Protein 3OON (pdb70)

Nearest PDB structures (foldseek):
  3oon-assembly1_A-2  TM=1.005E+00  e=2.498E-23  Borreliella burgdorferi B31
  6u83-assembly1_A  TM=7.211E-01  e=9.736E-08  Francisella tularensis subsp. tularensis SCHU S4
  5u1h-assembly3_C  TM=7.444E-01  e=3.787E-07  Pseudomonas aeruginosa PAO1
  2hqs-assembly1_H  TM=8.446E-01  e=1.026E-05  Escherichia coli
  5n2c-assembly1_C  TM=8.486E-01  e=2.537E-05  Burkholderia cenocepacia J2315

Radius of gyration: 13.14 Å; Cα contacts (8 Å, |Δi|>4): 227; chains: 1; bounding box: 28×34×29 Å

Structure (mmCIF, N/CA/C/O backbone):
data_3OON
#
_entry.id   3OON
#
_cell.length_a   52.089
_cell.length_b   74.784
_cell.length_c   66.760
_cell.angle_alpha   90.00
_cell.angle_beta   90.00
_cell.angle_gamma   90.00
#
_symmetry.space_group_name_H-M   'C 2 2 21'
#
loop_
_entity.id
_entity.type
_entity.pdbx_description
1 polymer 'Outer membrane protein (Tpn50)'
2 non-polymer 'SULFATE ION'
3 water water
#
loop_
_atom_site.group_PDB
_atom_site.id
_atom_site.type_symbol
_atom_site.label_atom_id
_atom_site.label_alt_id
_atom_site.label_comp_id
_atom_site.label_asym_id
_atom_site.label_entity_id
_atom_site.label_seq_id
_atom_site.pdbx_PDB_ins_code
_atom_site.Cartn_x
_atom_site.Cartn_y
_atom_site.Cartn_z
_atom_site.occupancy
_atom_site.B_iso_or_equiv
_atom_site.auth_seq_id
_atom_site.auth_comp_id
_atom_site.auth_asym_id
_atom_site.auth_atom_id
_atom_site.pdbx_PDB_model_num
ATOM 1 N N . ASN A 1 1 ? 5.856 18.038 12.312 1.00 46.37 266 ASN A N 1
ATOM 2 C CA . ASN A 1 1 ? 7.042 18.448 13.126 1.00 45.25 266 ASN A CA 1
ATOM 3 C C . ASN A 1 1 ? 7.486 19.889 12.855 1.00 43.73 266 ASN A C 1
ATOM 4 O O . ASN A 1 1 ? 8.203 20.498 13.661 1.00 43.14 266 ASN A O 1
ATOM 9 N N . ALA A 1 2 ? 7.071 20.428 11.711 1.00 42.17 267 ALA A N 1
ATOM 10 C CA . ALA A 1 2 ? 7.361 21.817 11.393 1.00 40.14 267 ALA A CA 1
ATOM 11 C C . ALA A 1 2 ? 6.409 22.753 12.147 1.00 37.97 267 ALA A C 1
ATOM 12 O O . ALA A 1 2 ? 6.695 23.942 12.294 1.00 38.07 267 ALA A O 1
ATOM 14 N N . ALA A 1 3 ? 5.289 22.217 12.634 1.00 36.07 268 ALA A N 1
ATOM 15 C CA . ALA A 1 3 ? 4.267 23.062 13.271 1.00 33.51 268 ALA A CA 1
ATOM 16 C C . ALA A 1 3 ? 4.522 23.441 14.731 1.00 32.07 268 ALA A C 1
ATOM 17 O O . ALA A 1 3 ? 5.107 22.671 15.509 1.00 32.27 268 ALA A O 1
ATOM 19 N N A ILE A 1 4 ? 4.095 24.647 15.085 0.50 30.90 269 ILE A N 1
ATOM 20 N N B ILE A 1 4 ? 4.054 24.636 15.090 0.50 30.80 269 ILE A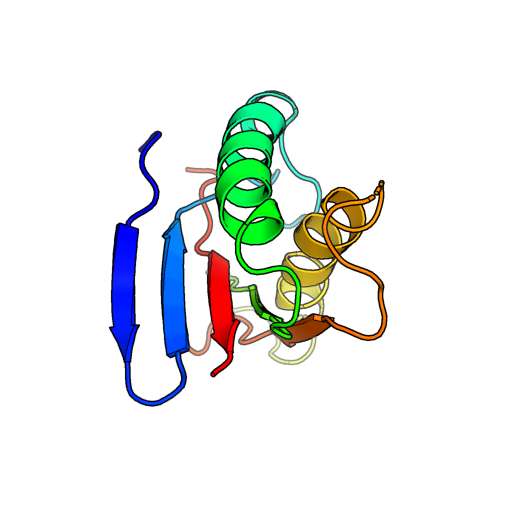 N 1
ATOM 21 C CA A ILE A 1 4 ? 4.007 25.061 16.472 0.50 29.90 269 ILE A CA 1
ATOM 22 C CA B ILE A 1 4 ? 4.004 25.105 16.470 0.50 29.70 269 ILE A CA 1
ATOM 23 C C A ILE A 1 4 ? 2.600 24.688 16.908 0.50 29.65 269 ILE A C 1
ATOM 24 C C B ILE A 1 4 ? 2.589 24.853 16.984 0.50 29.54 269 ILE A C 1
ATOM 25 O O A ILE A 1 4 ? 1.651 24.831 16.132 0.50 29.55 269 ILE A O 1
ATOM 26 O O B ILE A 1 4 ? 1.615 25.265 16.341 0.50 29.49 269 ILE A O 1
ATOM 35 N N . GLU A 1 5 ? 2.470 24.184 18.131 1.00 28.97 270 GLU A N 1
ATOM 36 C CA . GLU A 1 5 ? 1.160 23.915 18.726 1.00 28.50 270 GLU A CA 1
ATOM 37 C C . GLU A 1 5 ? 0.822 25.048 19.667 1.00 26.85 270 GLU A C 1
ATOM 38 O O . GLU A 1 5 ? 1.583 25.335 20.586 1.00 25.48 270 GLU A O 1
ATOM 44 N N . VAL A 1 6 ? -0.323 25.684 19.430 1.00 26.49 271 VAL A N 1
ATOM 45 C CA . VAL A 1 6 ? -0.737 26.861 20.186 1.00 25.41 271 VAL A CA 1
ATOM 46 C C . VAL A 1 6 ? -1.978 26.556 21.012 1.00 26.34 271 VAL A C 1
ATOM 47 O O . VAL A 1 6 ? -2.998 26.080 20.487 1.00 25.73 271 VAL A O 1
ATOM 51 N N . GLU A 1 7 ? -1.878 26.834 22.309 1.00 26.90 272 GLU A N 1
ATOM 52 C CA . GLU A 1 7 ? -2.982 26.579 23.229 1.00 29.21 272 GLU A CA 1
ATOM 53 C C . GLU A 1 7 ? -2.955 27.615 24.343 1.00 30.93 272 GLU A C 1
ATOM 54 O O . GLU A 1 7 ? -1.884 28.025 24.798 1.00 30.17 272 GLU A O 1
ATOM 60 N N . LYS A 1 8 ? -4.133 28.059 24.757 1.00 33.34 273 LYS A N 1
ATOM 61 C CA . LYS A 1 8 ? -4.227 29.040 25.828 1.00 36.11 273 LYS A CA 1
ATOM 62 C C . LYS A 1 8 ? -4.204 28.338 27.181 1.00 37.69 273 LYS A C 1
ATOM 63 O O . LYS A 1 8 ? -4.703 27.210 27.329 1.00 38.25 273 LYS A O 1
ATOM 69 N N 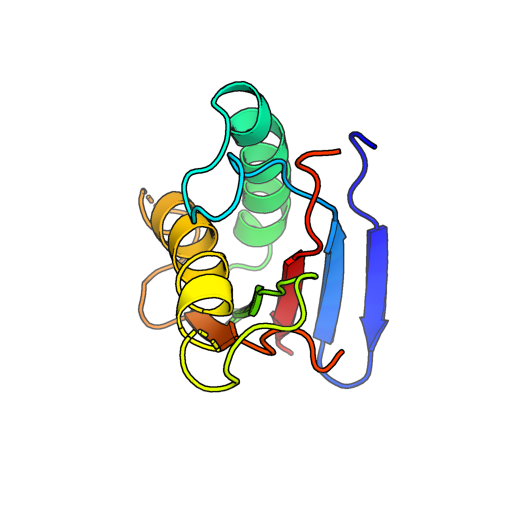. ASN A 1 9 ? -3.581 28.987 28.155 1.00 38.87 274 ASN A N 1
ATOM 70 C CA . ASN A 1 9 ? -3.719 28.577 29.547 1.00 40.82 274 ASN A CA 1
ATOM 71 C C . ASN A 1 9 ? -3.905 29.786 30.456 1.00 41.96 274 ASN A C 1
ATOM 72 O O . ASN A 1 9 ? -4.068 30.918 29.976 1.00 42.00 274 ASN A O 1
ATOM 77 N N . ASN A 1 10 ? -3.922 29.548 31.760 1.00 43.49 275 ASN A N 1
ATOM 78 C CA . ASN A 1 10 ? -4.070 30.617 32.742 1.00 44.71 275 ASN A CA 1
ATOM 79 C C . ASN A 1 10 ? -2.903 31.615 32.739 1.00 43.94 275 ASN A C 1
ATOM 80 O O . ASN A 1 10 ? -3.060 32.753 33.197 1.00 44.52 275 ASN A O 1
ATOM 85 N N . LYS A 1 11 ? -1.749 31.186 32.214 1.00 42.37 276 LYS A N 1
ATOM 86 C CA . LYS A 1 11 ? -0.529 32.014 32.161 1.00 41.07 276 LYS A CA 1
ATOM 87 C C . LYS A 1 11 ? -0.448 32.913 30.924 1.00 39.62 276 LYS A C 1
ATOM 88 O O . LYS A 1 11 ? 0.231 33.945 30.935 1.00 39.21 276 LYS A O 1
ATOM 94 N N . GLY A 1 12 ? -1.131 32.504 29.858 1.00 37.85 277 GLY A N 1
ATOM 95 C CA . GLY A 1 12 ? -1.086 33.209 28.581 1.00 35.70 277 GLY A CA 1
ATOM 96 C C . GLY A 1 12 ? -1.287 32.259 27.414 1.00 33.85 277 GLY A C 1
ATOM 97 O O . GLY A 1 12 ? -2.035 31.280 27.509 1.00 34.25 277 GLY A O 1
ATOM 98 N N . ILE A 1 13 ? -0.620 32.555 26.307 1.00 31.71 278 ILE A N 1
ATOM 99 C CA . ILE A 1 13 ? -0.722 31.727 25.117 1.00 29.69 278 ILE A CA 1
ATOM 100 C C . ILE A 1 13 ? 0.531 30.859 25.045 1.00 28.08 278 ILE A C 1
ATOM 101 O O . ILE A 1 13 ? 1.635 31.370 24.863 1.00 26.86 278 ILE A O 1
ATOM 106 N N . ASN A 1 14 ? 0.350 29.545 25.184 1.00 26.74 279 ASN A N 1
ATOM 107 C CA . ASN A 1 14 ? 1.454 28.584 25.147 1.00 26.08 279 ASN A CA 1
ATOM 108 C C . ASN A 1 14 ? 1.800 28.160 23.712 1.00 24.97 279 ASN A C 1
ATOM 109 O O . ASN A 1 14 ? 0.919 27.755 22.943 1.00 24.94 279 ASN A O 1
ATOM 114 N N . LEU A 1 15 ? 3.082 28.259 23.373 1.00 23.59 280 LEU A N 1
ATOM 115 C CA . LEU A 1 15 ? 3.614 27.785 22.103 1.00 23.65 280 LEU A CA 1
ATOM 116 C C . LEU A 1 15 ? 4.479 26.572 22.404 1.00 23.96 280 LEU A C 1
ATOM 117 O O . LEU A 1 15 ? 5.537 26.690 23.029 1.00 23.91 280 LEU A O 1
ATOM 122 N N . SER A 1 16 ? 4.024 25.396 21.999 1.00 24.46 281 SER A N 1
ATOM 123 C CA . SER A 1 16 ? 4.828 24.202 22.238 1.00 26.12 281 SER A CA 1
ATOM 124 C C . SER A 1 16 ? 5.323 23.636 20.915 1.00 25.86 281 SER A C 1
ATOM 125 O O . SER A 1 16 ? 4.587 23.573 19.925 1.00 26.29 281 SER A O 1
ATOM 128 N N . PHE A 1 17 ? 6.593 23.268 20.885 1.00 26.42 282 PHE A N 1
ATOM 129 C CA . PHE A 1 17 ? 7.224 22.831 19.658 1.00 27.42 282 PHE A CA 1
ATOM 130 C C . PHE A 1 17 ? 8.448 22.006 20.012 1.00 28.64 282 PHE A C 1
ATOM 131 O O . PHE A 1 17 ? 8.786 21.857 21.187 1.00 29.34 282 PHE A O 1
ATOM 139 N N A ASP A 1 18 ? 9.121 21.456 19.013 0.50 29.71 283 ASP A N 1
ATOM 140 N N B ASP A 1 18 ? 9.080 21.465 18.981 0.50 29.80 283 ASP A N 1
ATOM 141 C CA A ASP A 1 18 ? 10.348 20.719 19.295 0.50 30.56 283 ASP A CA 1
ATOM 142 C CA B ASP A 1 18 ? 10.300 20.701 19.126 0.50 30.73 283 ASP A CA 1
ATOM 143 C C A ASP A 1 18 ? 11.482 21.147 18.376 0.50 31.09 283 ASP A C 1
ATOM 144 C C B ASP A 1 18 ? 11.413 21.530 18.501 0.50 30.70 283 ASP A C 1
ATOM 145 O O A ASP A 1 18 ? 11.314 21.280 17.158 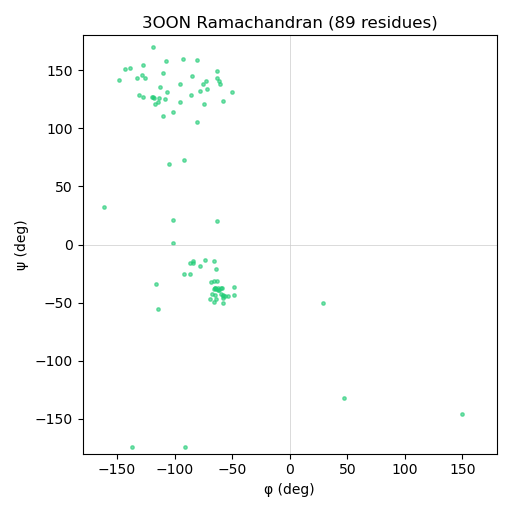0.50 31.85 283 ASP A O 1
ATOM 146 O O B ASP A 1 18 ? 11.155 22.347 17.615 0.50 30.20 283 ASP A O 1
ATOM 155 N N . ILE A 1 19 ? 12.635 21.359 18.996 1.00 31.15 284 ILE A N 1
ATOM 156 C CA . ILE A 1 19 ? 13.811 21.922 18.344 1.00 32.04 284 ILE A CA 1
ATOM 157 C C . ILE A 1 19 ? 14.877 20.865 18.430 1.00 33.09 284 ILE A C 1
ATOM 158 O O . ILE A 1 19 ? 15.136 20.333 19.515 1.00 33.07 284 ILE A O 1
ATOM 163 N N . GLU A 1 20 ? 15.493 20.555 17.293 1.00 34.21 285 GLU A N 1
ATOM 164 C CA . GLU A 1 20 ? 16.616 19.638 17.272 1.00 35.58 285 GLU A CA 1
ATOM 165 C C . GLU A 1 20 ? 17.843 20.335 17.828 1.00 35.36 285 GLU A C 1
ATOM 166 O O . GLU A 1 20 ? 18.254 21.385 17.319 1.00 35.50 285 GLU A O 1
ATOM 172 N N . PHE A 1 21 ? 18.386 19.766 18.901 1.00 35.01 286 PHE A N 1
ATOM 173 C CA . PHE A 1 21 ? 19.674 20.162 19.450 1.00 35.12 286 PHE A CA 1
ATOM 174 C C . PHE A 1 21 ? 20.656 19.037 19.179 1.00 36.90 286 PHE A C 1
ATOM 175 O O . PHE A 1 21 ? 20.274 17.868 19.149 1.00 37.07 286 PHE A O 1
ATOM 183 N N . TYR A 1 22 ? 21.919 19.378 18.978 1.00 38.61 287 TYR A N 1
ATOM 184 C CA . TYR A 1 22 ? 22.939 18.343 18.880 1.00 40.42 287 TYR A CA 1
ATOM 185 C C . TYR A 1 22 ? 23.017 17.589 20.208 1.00 41.03 287 TYR A C 1
ATOM 186 O O . TYR A 1 22 ? 22.748 18.176 21.258 1.00 40.42 287 TYR A O 1
ATOM 195 N N . PRO A 1 23 ? 23.370 16.285 20.167 1.00 42.26 288 PRO A N 1
ATOM 196 C CA . PRO A 1 23 ? 23.284 15.433 21.359 1.00 42.41 288 PRO A CA 1
ATOM 197 C C . PRO A 1 23 ? 23.966 16.063 22.567 1.00 41.77 288 PRO A C 1
ATOM 198 O O . PRO A 1 23 ? 25.095 16.549 22.447 1.00 42.42 288 PRO A O 1
ATOM 202 N N . ASN A 1 24 ? 23.263 16.077 23.701 1.00 40.56 289 ASN A N 1
ATOM 203 C CA . ASN A 1 24 ? 23.773 16.597 24.985 1.00 39.57 289 ASN A CA 1
ATOM 204 C C . ASN A 1 24 ? 24.305 18.031 24.952 1.00 38.29 289 ASN A C 1
ATOM 205 O O . ASN A 1 24 ? 25.158 18.395 25.763 1.00 38.51 289 ASN A O 1
ATOM 210 N N A SER A 1 25 ? 23.793 18.838 24.028 0.50 37.47 290 SER A N 1
ATOM 211 N N B SER A 1 25 ? 23.800 18.834 24.015 0.50 37.10 290 SER A N 1
ATOM 212 C CA A SER A 1 25 ? 24.272 20.202 23.842 0.50 36.90 290 SER A CA 1
ATOM 213 C CA B SER A 1 25 ? 24.269 20.205 23.822 0.50 36.13 290 SER A CA 1
ATOM 214 C C A SER A 1 25 ? 23.114 21.193 23.824 0.50 35.75 290 SER A C 1
ATOM 215 C C B SER A 1 25 ? 23.109 21.192 23.876 0.50 35.30 290 SER A C 1
ATOM 216 O O A SER A 1 25 ? 21.956 20.797 23.734 0.50 35.15 290 SER A O 1
ATOM 217 O O B SER A 1 25 ? 21.949 20.792 23.880 0.50 34.70 290 SER A O 1
ATOM 222 N N . PHE A 1 26 ? 23.436 22.480 23.919 1.00 35.26 291 PHE A N 1
ATOM 223 C CA . PHE A 1 26 ? 22.431 23.533 23.810 1.00 34.90 291 PHE A CA 1
ATOM 224 C C . PHE A 1 26 ? 22.615 24.271 22.482 1.00 35.63 291 PHE A C 1
ATOM 225 O O . PHE A 1 26 ? 22.223 25.431 22.341 1.00 35.38 291 PHE A O 1
ATOM 233 N N . GLN A 1 27 ? 23.225 23.593 21.510 1.00 36.55 292 GLN A N 1
ATOM 234 C CA . GLN A 1 27 ? 23.408 24.180 20.190 1.00 38.03 292 GLN A CA 1
ATOM 235 C C . GLN A 1 27 ? 22.288 23.743 19.243 1.00 37.57 292 GLN A C 1
ATOM 236 O O . GLN A 1 27 ? 22.047 22.552 19.050 1.00 37.62 292 GLN A O 1
ATOM 242 N N . ILE A 1 28 ? 21.589 24.729 18.695 1.00 37.70 293 ILE A N 1
ATOM 243 C CA . ILE A 1 28 ? 20.463 24.521 17.782 1.00 37.66 293 ILE A CA 1
ATOM 244 C C . ILE A 1 28 ? 20.992 24.160 16.397 1.00 39.17 293 ILE A C 1
ATOM 245 O O . ILE A 1 28 ? 21.900 24.821 15.892 1.00 39.71 293 ILE A O 1
ATOM 250 N N . LEU A 1 29 ? 20.443 23.103 15.791 1.00 39.84 294 LEU A N 1
ATOM 251 C CA . LEU A 1 29 ? 20.777 22.762 14.401 1.00 41.11 294 LEU A CA 1
ATOM 252 C C . LEU A 1 29 ? 20.377 23.887 13.457 1.00 41.47 294 LEU A C 1
ATOM 253 O O . LEU A 1 29 ? 19.324 24.508 13.622 1.00 40.29 294 LEU A O 1
ATOM 258 N N . GLN A 1 30 ? 21.233 24.136 12.466 1.00 42.68 295 GLN A N 1
ATOM 259 C CA . GLN A 1 30 ? 21.060 25.231 11.510 1.00 43.72 295 GLN A CA 1
ATOM 260 C C . GLN A 1 30 ? 19.656 25.296 10.899 1.00 42.97 295 GLN A C 1
ATOM 261 O O . GLN A 1 30 ? 19.065 26.372 10.779 1.00 42.64 295 GLN A O 1
ATOM 267 N N . LYS A 1 31 ? 19.133 24.136 10.522 1.00 42.91 296 LYS A N 1
ATOM 268 C CA . LYS A 1 31 ? 17.853 24.044 9.833 1.00 43.02 296 LYS A CA 1
ATOM 269 C C . LYS A 1 31 ? 16.665 24.480 10.695 1.00 41.59 296 LYS A C 1
ATOM 270 O O . LYS A 1 31 ? 15.575 24.706 10.165 1.00 41.41 296 LYS A O 1
ATOM 276 N N . GLU A 1 32 ? 16.875 24.595 12.008 1.00 40.26 297 GLU A N 1
ATOM 277 C CA . GLU A 1 32 ? 15.787 24.909 12.935 1.00 38.95 297 GLU A CA 1
ATOM 278 C C . GLU A 1 32 ? 15.499 26.406 13.040 1.00 38.52 297 GLU A C 1
ATOM 279 O O . GLU A 1 32 ? 14.459 26.804 13.565 1.00 37.84 297 GLU A O 1
ATOM 285 N N . TYR A 1 33 ? 16.412 27.241 12.550 1.00 38.67 298 TYR A N 1
ATOM 286 C CA . TYR A 1 33 ? 16.244 28.685 12.705 1.00 38.83 298 TYR A CA 1
ATOM 287 C C . TYR A 1 33 ? 15.012 29.233 11.983 1.00 38.04 298 TYR A C 1
ATOM 288 O O . TYR A 1 33 ? 14.398 30.189 12.447 1.00 37.34 298 TYR A O 1
ATOM 297 N N . LYS A 1 34 ? 14.645 28.601 10.868 1.00 37.91 299 LYS A N 1
ATOM 298 C CA . LYS A 1 34 ? 13.448 28.971 10.121 1.00 37.67 299 LYS A CA 1
ATOM 299 C C . LYS A 1 34 ? 12.178 28.761 10.972 1.00 35.82 299 LYS A C 1
ATOM 300 O O . LYS A 1 34 ? 11.239 29.559 10.916 1.00 35.09 299 LYS A O 1
ATOM 306 N N . LYS A 1 35 ? 12.162 27.693 11.764 1.00 34.20 300 LYS A N 1
ATOM 307 C CA . LYS A 1 35 ? 11.066 27.456 12.712 1.00 32.78 300 LYS A CA 1
ATOM 308 C C . LYS A 1 35 ? 11.005 28.537 13.798 1.00 31.61 300 LYS A C 1
ATOM 309 O O . LYS A 1 35 ? 9.920 29.035 14.145 1.00 30.87 300 LYS A O 1
ATOM 315 N N . ILE A 1 36 ? 12.164 28.902 14.338 1.00 30.75 301 ILE A N 1
ATOM 316 C CA . ILE A 1 36 ? 12.205 29.980 15.325 1.00 30.10 301 ILE A CA 1
ATOM 317 C C . ILE A 1 36 ? 11.798 31.315 14.679 1.00 30.17 301 ILE A C 1
ATOM 318 O O . ILE A 1 36 ? 11.206 32.165 15.336 1.00 29.55 301 ILE A O 1
ATOM 323 N N . ASP A 1 37 ? 12.091 31.477 13.391 1.00 30.93 302 ASP A N 1
ATOM 324 C CA . ASP A 1 37 ? 11.670 32.678 12.643 1.00 31.55 302 ASP A CA 1
ATOM 325 C C . ASP A 1 37 ? 10.148 32.814 12.602 1.00 30.83 302 ASP A C 1
ATOM 326 O O . ASP A 1 37 ? 9.605 33.916 12.711 1.00 30.17 302 ASP A O 1
ATOM 331 N N . LEU A 1 38 ? 9.470 31.683 12.451 1.00 30.41 303 LEU A N 1
ATOM 332 C CA . LEU A 1 38 ? 8.013 31.645 12.519 1.00 30.41 303 LEU A CA 1
ATOM 333 C C . LEU A 1 38 ? 7.523 32.031 13.914 1.00 29.88 303 LEU A C 1
ATOM 334 O O . LEU A 1 38 ? 6.598 32.842 14.056 1.00 29.67 303 LEU A O 1
ATOM 339 N N . ILE A 1 39 ? 8.142 31.454 14.945 1.00 29.48 304 ILE A N 1
ATOM 340 C CA . ILE A 1 39 ? 7.851 31.873 16.319 1.00 29.49 304 ILE A CA 1
ATOM 341 C C . ILE A 1 39 ? 8.035 33.396 16.455 1.00 29.92 304 ILE A C 1
ATOM 342 O O . ILE A 1 39 ? 7.193 34.082 17.043 1.00 30.11 304 ILE A O 1
ATOM 347 N N . ALA A 1 40 ? 9.126 33.910 15.890 1.00 30.64 305 ALA A N 1
ATOM 348 C CA . ALA A 1 40 ? 9.439 35.344 15.936 1.00 32.05 305 ALA A CA 1
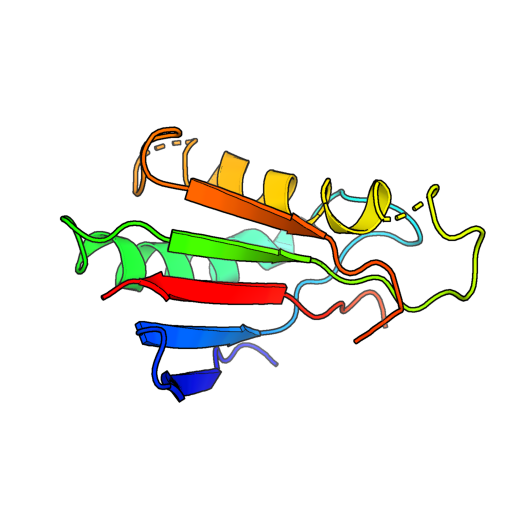ATOM 349 C C . ALA A 1 40 ? 8.347 36.194 15.278 1.00 33.18 305 ALA A C 1
ATOM 350 O O . ALA A 1 40 ? 8.022 37.284 15.763 1.00 33.64 305 ALA A O 1
ATOM 352 N N . LYS A 1 41 ? 7.774 35.683 14.191 1.00 33.98 306 LYS A N 1
ATOM 353 C CA . LYS A 1 41 ? 6.678 36.357 13.494 1.00 35.18 306 LYS A CA 1
ATOM 354 C C . LYS A 1 41 ? 5.447 36.502 14.392 1.00 34.64 306 LYS A C 1
ATOM 355 O O . LYS A 1 41 ? 4.784 37.533 14.372 1.00 35.54 306 LYS A O 1
ATOM 361 N N . LEU A 1 42 ? 5.149 35.475 15.185 1.00 33.27 307 LEU A N 1
ATOM 362 C CA . LEU A 1 42 ? 4.056 35.558 16.140 1.00 32.73 307 LEU A CA 1
ATOM 363 C C . LEU A 1 42 ? 4.374 36.515 17.280 1.00 33.27 307 LEU A C 1
ATOM 364 O O . LEU A 1 42 ? 3.540 37.343 17.630 1.00 33.60 307 LEU A O 1
ATOM 369 N N . LEU A 1 43 ? 5.575 36.392 17.850 1.00 33.54 308 LEU A N 1
ATOM 370 C CA . LEU A 1 43 ? 5.964 37.189 19.023 1.00 34.49 308 LEU A CA 1
ATOM 371 C C . LEU A 1 43 ? 6.035 38.676 18.716 1.00 35.96 308 LEU A C 1
ATOM 372 O O . LEU A 1 43 ? 5.668 39.498 19.559 1.00 36.86 308 LEU A O 1
ATOM 377 N N . GL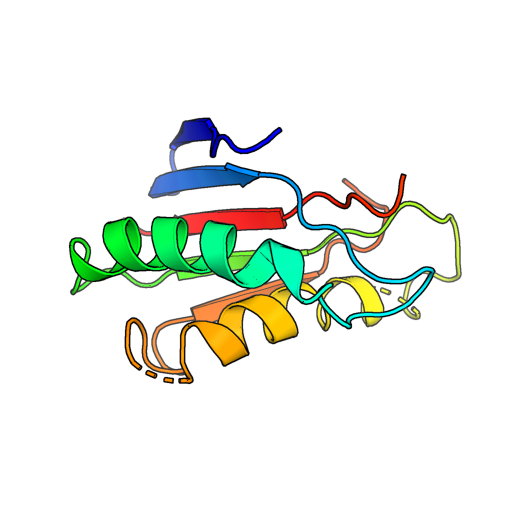U A 1 44 ? 6.512 38.999 17.513 1.00 36.94 309 GLU A N 1
ATOM 378 C CA . GLU A 1 44 ? 6.543 40.361 16.965 1.00 38.67 309 GLU A CA 1
ATOM 379 C C . GLU A 1 44 ? 5.213 41.084 17.110 1.00 38.36 309 GLU A C 1
ATOM 380 O O . GLU A 1 44 ? 5.185 42.296 17.332 1.00 39.21 309 GLU A O 1
ATOM 386 N N . LYS A 1 45 ? 4.121 40.338 16.955 1.00 36.94 310 LYS A N 1
ATOM 387 C CA . LYS A 1 45 ? 2.780 40.910 16.997 1.00 36.63 310 LYS 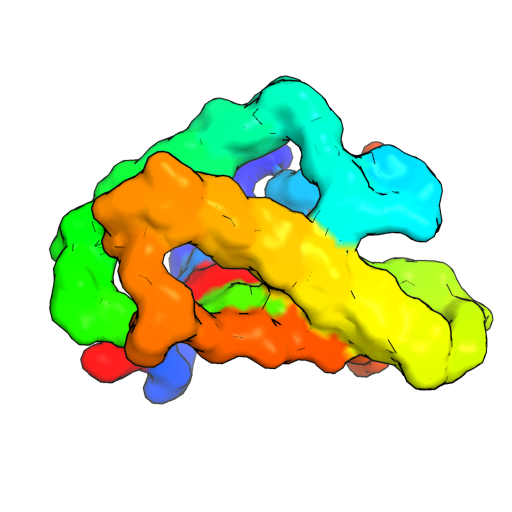A CA 1
ATOM 388 C C . LYS A 1 45 ? 2.224 41.068 18.410 1.00 36.82 310 LYS A C 1
ATOM 389 O O . LYS A 1 45 ? 1.242 41.780 18.617 1.00 36.32 310 LYS A O 1
ATOM 395 N N . PHE A 1 46 ? 2.853 40.391 19.373 1.00 37.01 311 PHE A N 1
ATOM 396 C CA . PHE A 1 46 ? 2.512 40.541 20.778 1.00 37.85 311 PHE A CA 1
ATOM 397 C C . PHE A 1 46 ? 3.633 41.373 21.379 1.00 39.05 311 PHE A C 1
ATOM 398 O O . PHE A 1 46 ? 4.454 40.897 22.170 1.00 38.40 311 PHE A O 1
ATOM 406 N N . LYS A 1 47 ? 3.642 42.640 20.974 1.00 40.50 312 LYS A N 1
ATOM 407 C CA A LYS A 1 47 ? 4.749 43.554 21.240 0.50 41.50 312 LYS A CA 1
ATOM 408 C CA B LYS A 1 47 ? 4.768 43.528 21.241 0.50 41.47 312 LYS A CA 1
ATOM 409 C C . LYS A 1 47 ? 4.978 43.862 22.722 1.00 41.61 312 LYS A C 1
ATOM 410 O O . LYS A 1 47 ? 6.120 43.917 23.180 1.00 42.00 312 LYS A O 1
ATOM 421 N N . LYS A 1 48 ? 3.889 44.059 23.464 1.00 41.47 313 LYS A N 1
ATOM 422 C CA A LYS A 1 48 ? 3.961 44.496 24.863 0.50 41.59 313 LYS A CA 1
ATOM 423 C CA B LYS A 1 48 ? 3.988 44.500 24.854 0.50 41.53 313 LYS A CA 1
ATOM 424 C C . LYS A 1 48 ? 4.184 43.346 25.841 1.00 40.32 313 LYS A C 1
ATOM 425 O O . LYS A 1 48 ? 4.605 43.559 26.978 1.00 40.72 313 LYS A O 1
ATOM 436 N N . ASN A 1 49 ? 3.909 42.125 25.394 1.00 37.76 314 ASN A N 1
ATOM 437 C CA . ASN A 1 49 ? 3.988 40.955 26.273 1.00 35.15 314 ASN A CA 1
ATOM 438 C C . ASN A 1 49 ? 5.396 40.510 26.646 1.00 33.40 314 ASN A C 1
ATOM 439 O O . ASN A 1 49 ? 6.309 40.522 25.818 1.00 32.38 314 ASN A O 1
ATOM 444 N N . ASN A 1 50 ? 5.548 40.100 27.905 1.00 31.47 315 ASN A N 1
ATOM 445 C CA . ASN A 1 50 ? 6.729 39.381 28.343 1.00 29.72 315 ASN A CA 1
ATOM 446 C C . ASN A 1 50 ? 6.561 37.931 27.938 1.00 27.97 315 ASN A C 1
ATOM 447 O O . ASN A 1 50 ? 5.437 37.487 27.696 1.00 28.21 315 ASN A O 1
ATOM 452 N N . ILE A 1 51 ? 7.666 37.201 27.841 1.00 26.49 316 ILE A N 1
ATOM 453 C CA . ILE A 1 51 ? 7.588 35.775 27.501 1.00 25.00 316 ILE A CA 1
ATOM 454 C C . ILE A 1 51 ? 8.340 34.896 28.496 1.00 24.30 316 ILE A C 1
ATOM 455 O O . ILE A 1 51 ? 9.274 35.341 29.155 1.00 25.49 316 ILE A O 1
ATOM 460 N N . LEU A 1 52 ? 7.919 33.645 28.591 1.00 23.20 317 LEU A N 1
ATOM 461 C CA . LEU A 1 52 ? 8.608 32.651 29.408 1.00 23.10 317 LEU A CA 1
ATOM 462 C C . LEU A 1 52 ? 9.063 31.535 28.486 1.00 23.21 317 LEU A C 1
ATOM 463 O O . LEU A 1 52 ? 8.242 30.989 27.732 1.00 23.87 317 LEU A O 1
ATOM 468 N N . ILE A 1 53 ? 10.356 31.207 28.530 1.00 22.49 318 ILE A N 1
ATOM 469 C CA . ILE A 1 53 ? 10.909 30.154 27.689 1.00 22.08 318 ILE A CA 1
ATOM 470 C C . ILE A 1 53 ? 11.371 29.028 28.593 1.00 22.30 318 ILE A C 1
ATOM 471 O O . ILE A 1 53 ? 12.200 29.249 29.492 1.00 23.02 318 ILE A O 1
ATOM 476 N N . GLU A 1 54 ? 10.839 27.831 28.357 1.00 22.33 319 GLU A N 1
ATOM 477 C CA . GLU A 1 54 ? 11.089 26.678 29.224 1.00 23.38 319 GLU A CA 1
ATOM 478 C C . GLU A 1 54 ? 11.793 25.567 28.461 1.00 23.27 319 GLU A C 1
ATOM 479 O O . GLU A 1 54 ? 11.324 25.146 27.388 1.00 24.16 319 GLU A O 1
ATOM 485 N N . GLY A 1 55 ? 12.926 25.125 29.000 1.00 23.81 320 GLY A N 1
ATOM 486 C CA . GLY A 1 55 ? 13.773 24.118 28.363 1.00 24.39 320 GLY A CA 1
ATOM 487 C C . GLY A 1 55 ? 13.689 22.786 29.082 1.00 25.57 320 GLY A C 1
ATOM 488 O O . GLY A 1 55 ? 13.330 22.724 30.272 1.00 25.24 320 GLY A O 1
ATOM 489 N N . HIS A 1 56 ? 14.028 21.721 28.357 1.00 26.64 321 HIS A N 1
ATOM 490 C CA . HIS A 1 56 ? 13.929 20.368 28.867 1.00 27.80 321 HIS A CA 1
ATOM 491 C C . HIS A 1 56 ? 15.075 19.493 28.381 1.00 28.84 321 HIS A C 1
ATOM 492 O O . HIS A 1 56 ? 15.643 19.697 27.293 1.00 29.19 321 HIS A O 1
ATOM 499 N N . THR A 1 57 ? 15.410 18.518 29.215 1.00 29.93 322 THR A N 1
ATOM 500 C CA . THR A 1 57 ? 16.312 17.449 28.840 1.00 30.77 322 THR A CA 1
ATOM 501 C C . THR A 1 57 ? 15.543 16.143 28.955 1.00 32.06 322 THR A C 1
ATOM 502 O O . THR A 1 57 ? 14.440 16.112 29.502 1.00 31.17 322 THR A O 1
ATOM 506 N N . GLU A 1 58 ? 16.140 15.069 28.449 1.00 33.51 323 GLU A N 1
ATOM 507 C CA . GLU A 1 58 ? 15.521 13.748 28.515 1.00 36.08 323 GLU A CA 1
ATOM 508 C C . GLU A 1 58 ? 16.326 12.764 29.359 1.00 36.94 323 GLU A C 1
ATOM 509 O O . GLU A 1 58 ? 15.749 11.903 30.026 1.00 37.50 323 GLU A O 1
ATOM 515 N N . GLN A 1 59 ? 17.650 12.905 29.322 1.00 37.86 324 GLN A N 1
ATOM 516 C CA . GLN A 1 59 ? 18.581 11.996 30.010 1.00 39.49 324 GLN A CA 1
ATOM 517 C C . GLN A 1 59 ? 18.381 12.061 31.518 1.00 39.13 324 GLN A C 1
ATOM 518 O O . GLN A 1 59 ? 18.093 13.121 32.070 1.00 38.08 324 GLN A O 1
ATOM 524 N N . PHE A 1 60 ? 18.520 10.929 32.198 1.00 39.94 325 PHE A N 1
ATOM 525 C CA . PHE A 1 60 ? 18.504 11.002 33.646 1.00 39.87 325 PHE A CA 1
ATOM 526 C C . PHE A 1 60 ? 19.906 11.171 34.217 1.00 39.55 325 PHE A C 1
ATOM 527 O O . PHE A 1 60 ? 20.508 10.257 34.783 1.00 40.55 325 PHE A O 1
ATOM 535 N N . GLY A 1 61 ? 20.417 12.381 34.031 1.00 38.05 326 GLY A N 1
ATOM 536 C CA . GLY A 1 61 ? 21.720 12.756 34.541 1.00 37.38 326 GLY A CA 1
ATOM 537 C C . GLY A 1 61 ? 21.556 13.349 35.923 1.00 36.47 326 GLY A C 1
ATOM 538 O O . GLY A 1 61 ? 20.454 13.352 36.486 1.00 36.10 326 GLY A O 1
ATOM 539 N N . LEU A 1 62 ? 22.659 13.844 36.467 1.00 35.91 327 LEU A N 1
ATOM 540 C CA . LEU A 1 62 ? 22.635 14.556 37.739 1.00 35.34 327 LEU A CA 1
ATOM 541 C C . LEU A 1 62 ? 21.736 15.782 37.603 1.00 34.77 327 LEU A C 1
ATOM 542 O O . LEU A 1 62 ? 21.769 16.480 36.580 1.00 33.02 327 LEU A O 1
ATOM 547 N N . GLU A 1 63 ? 20.929 16.036 38.631 1.00 34.99 328 GLU A N 1
ATOM 548 C CA . GLU A 1 63 ? 19.878 17.048 38.520 1.00 35.48 328 GLU A CA 1
ATOM 549 C C . GLU A 1 63 ? 20.399 18.453 38.212 1.00 34.74 328 GLU A C 1
ATOM 550 O O . GLU A 1 63 ? 19.832 19.129 37.360 1.00 33.63 328 GLU A O 1
ATOM 556 N N . GLU A 1 64 ? 21.489 18.882 38.852 1.00 35.27 329 GLU A N 1
ATOM 557 C CA . GLU A 1 64 ? 22.028 20.226 38.561 1.00 36.07 329 GLU A CA 1
ATOM 558 C C . GLU A 1 64 ? 22.561 20.321 37.131 1.00 35.46 329 GLU A C 1
ATOM 559 O O . GLU A 1 64 ? 22.382 21.341 36.460 1.00 35.15 329 GLU A O 1
ATOM 565 N N . GLU A 1 65 ? 23.199 19.255 36.662 1.00 34.86 330 GLU A N 1
ATOM 566 C CA . GLU A 1 65 ? 23.698 19.214 35.292 1.00 34.62 330 GLU A CA 1
ATOM 567 C C . GLU A 1 65 ? 22.551 19.292 34.280 1.00 33.34 330 GLU A C 1
ATOM 568 O O . GLU A 1 65 ? 22.634 20.036 33.288 1.00 32.17 330 GLU A O 1
ATOM 582 N N . HIS A 1 67 ? 19.528 20.443 34.884 1.00 31.27 332 HIS A N 1
ATOM 583 C CA . HIS A 1 67 ? 18.929 21.756 35.014 1.00 31.06 332 HIS A CA 1
ATOM 584 C C . HIS A 1 67 ? 19.680 22.803 34.181 1.00 30.64 332 HIS A C 1
ATOM 585 O O . HIS A 1 67 ? 19.066 23.560 33.421 1.00 30.33 332 HIS A O 1
ATOM 592 N N . GLU A 1 68 ? 21.000 22.846 34.339 1.00 30.67 333 GLU A N 1
ATOM 593 C CA . GLU A 1 68 ? 21.829 23.784 33.597 1.00 30.92 333 GLU A CA 1
ATOM 594 C C . GLU A 1 68 ? 21.668 23.619 32.087 1.00 29.98 333 GLU A C 1
ATOM 595 O O . GLU A 1 68 ? 21.426 24.596 31.380 1.00 29.48 333 GLU A O 1
ATOM 601 N N . LEU A 1 69 ? 21.780 22.386 31.598 1.00 28.94 334 LEU A N 1
ATOM 602 C CA . LEU A 1 69 ? 21.622 22.135 30.173 1.00 28.02 334 LEU A CA 1
ATOM 603 C C . LEU A 1 69 ? 20.254 22.611 29.658 1.00 27.02 334 LEU A C 1
ATOM 604 O O . LEU A 1 69 ? 20.173 23.285 28.629 1.00 26.63 334 LEU A O 1
ATOM 609 N N . SER A 1 70 ? 19.192 22.276 30.391 1.00 25.77 335 SER A N 1
ATOM 610 C CA . SER A 1 70 ? 17.848 22.624 29.978 1.00 24.95 335 SER A CA 1
ATOM 611 C C . SER A 1 70 ? 17.663 24.145 29.955 1.00 24.66 335 SER A C 1
ATOM 612 O O . SER A 1 70 ? 17.013 24.667 29.048 1.00 24.04 335 SER A O 1
ATOM 615 N N . GLU A 1 71 ? 18.249 24.842 30.930 1.00 24.84 336 GLU A N 1
ATOM 616 C CA . GLU A 1 71 ? 18.168 26.302 30.964 1.00 26.20 336 GLU A CA 1
ATOM 617 C C . GLU A 1 71 ? 18.962 26.938 29.819 1.00 26.25 336 GLU A C 1
ATOM 618 O O . GLU A 1 71 ? 18.505 27.917 29.227 1.00 26.64 336 GLU A O 1
ATOM 624 N N A LYS A 1 72 ? 20.128 26.376 29.502 0.50 26.45 337 LYS A N 1
ATOM 625 N N B LYS A 1 72 ? 20.136 26.388 29.515 0.50 26.25 337 LYS A N 1
ATOM 626 C CA A LYS A 1 72 ? 20.945 26.886 28.390 0.50 26.90 337 LYS A CA 1
ATOM 627 C CA B LYS A 1 72 ? 20.941 26.894 28.395 0.50 26.54 337 LYS A CA 1
ATOM 628 C C A LYS A 1 72 ? 20.270 26.693 27.029 0.50 26.55 337 LYS A C 1
ATOM 629 C C B LYS A 1 72 ? 20.210 26.738 27.059 0.50 26.30 337 LYS A C 1
ATOM 630 O O A LYS A 1 72 ? 20.513 27.462 26.093 0.50 27.12 337 LYS A O 1
ATOM 631 O O B LYS A 1 72 ? 20.352 27.583 26.170 0.50 26.86 337 LYS A O 1
ATOM 642 N N . ARG A 1 73 ? 19.428 25.664 26.928 1.00 26.20 338 ARG A N 1
ATOM 643 C CA . ARG A 1 73 ? 18.601 25.443 25.736 1.00 25.22 338 ARG A CA 1
ATOM 644 C C . ARG A 1 73 ? 17.545 26.542 25.585 1.00 24.88 338 ARG A C 1
ATOM 645 O O . ARG A 1 73 ? 17.395 27.096 24.499 1.00 24.46 338 ARG A O 1
ATOM 653 N N . ALA A 1 74 ? 16.840 26.859 26.671 1.00 24.08 339 ALA A N 1
ATOM 654 C CA . ALA A 1 74 ? 15.915 27.999 26.683 1.00 24.42 339 ALA A CA 1
ATOM 655 C C . ALA A 1 74 ? 16.637 29.298 26.304 1.00 25.21 339 ALA A C 1
ATOM 656 O O . ALA A 1 74 ? 16.128 30.113 25.521 1.00 24.71 339 ALA A O 1
ATOM 658 N N . ARG A 1 75 ? 17.822 29.487 26.869 1.00 26.36 340 ARG A N 1
ATOM 659 C CA . ARG A 1 75 ? 18.628 30.679 26.582 1.00 27.63 340 ARG A CA 1
ATOM 660 C C . ARG A 1 75 ? 19.106 30.772 25.131 1.00 27.99 340 ARG A C 1
ATOM 661 O O . ARG A 1 75 ? 19.132 31.867 24.562 1.00 28.23 340 ARG A O 1
ATOM 669 N N . ALA A 1 76 ? 19.466 29.639 24.530 1.00 27.97 341 ALA A N 1
ATOM 670 C CA . ALA A 1 76 ? 19.844 29.607 23.112 1.00 28.63 341 ALA A CA 1
ATOM 671 C C . ALA A 1 76 ? 18.700 30.133 22.225 1.00 28.61 341 ALA A C 1
ATOM 672 O O . ALA A 1 76 ? 18.936 30.916 21.298 1.00 29.06 341 ALA A O 1
ATOM 674 N N . ILE A 1 77 ? 17.469 29.710 22.526 1.00 28.22 342 ILE A N 1
ATOM 675 C CA . ILE A 1 77 ? 16.274 30.167 21.804 1.00 28.14 342 ILE A CA 1
ATOM 676 C C . ILE A 1 77 ? 16.038 31.658 22.040 1.00 28.46 342 ILE A C 1
ATOM 677 O O . ILE A 1 77 ? 15.848 32.430 21.084 1.00 28.44 342 ILE A O 1
ATOM 682 N N . GLY A 1 78 ? 16.070 32.054 23.310 1.00 28.45 343 GLY A N 1
ATOM 683 C CA . GLY A 1 78 ? 15.886 33.454 23.703 1.00 29.28 343 GLY A CA 1
ATOM 684 C C . GLY A 1 78 ? 16.911 34.368 23.063 1.00 30.40 343 GLY A C 1
ATOM 685 O O . GLY A 1 78 ? 16.562 35.446 22.558 1.00 30.44 343 GLY A O 1
ATOM 686 N N . ASN A 1 79 ? 18.172 33.935 23.065 1.00 31.21 344 ASN A N 1
ATOM 687 C CA . ASN A 1 79 ? 19.258 34.725 22.481 1.00 32.92 344 ASN A CA 1
ATOM 688 C C . ASN A 1 79 ? 19.036 35.032 21.005 1.00 33.56 344 ASN A C 1
ATOM 689 O O . ASN A 1 79 ? 19.357 36.130 20.542 1.00 34.59 344 ASN A O 1
ATOM 694 N N . TYR A 1 80 ? 18.484 34.066 20.275 1.00 33.35 345 TYR A N 1
ATOM 695 C CA . TYR A 1 80 ? 18.187 34.253 18.863 1.00 34.00 345 TYR A CA 1
ATOM 696 C C . TYR A 1 80 ? 17.068 35.271 18.678 1.00 33.79 345 TYR A C 1
ATOM 697 O O . TYR A 1 80 ? 17.164 36.152 17.818 1.00 33.80 345 TYR A O 1
ATOM 706 N N . LEU A 1 81 ? 16.032 35.165 19.511 1.00 32.76 346 LEU A N 1
ATOM 707 C CA . LEU A 1 81 ? 14.937 36.137 19.522 1.00 32.85 346 LEU A CA 1
ATOM 708 C C . LEU A 1 81 ? 15.402 37.563 19.852 1.00 34.16 346 LEU A C 1
ATOM 709 O O . LEU A 1 81 ? 14.878 38.526 19.289 1.00 34.18 346 LEU A O 1
ATOM 714 N N A ILE A 1 82 ? 16.364 37.677 20.770 0.50 35.03 347 ILE A N 1
ATOM 715 N N B ILE A 1 82 ? 16.379 37.698 20.747 0.50 34.77 347 ILE A N 1
ATOM 716 C CA A ILE A 1 82 ? 17.017 38.953 21.077 0.50 36.73 347 ILE A CA 1
ATOM 717 C CA B ILE A 1 82 ? 16.955 39.014 21.050 0.50 36.21 347 ILE A CA 1
ATOM 718 C C A ILE A 1 8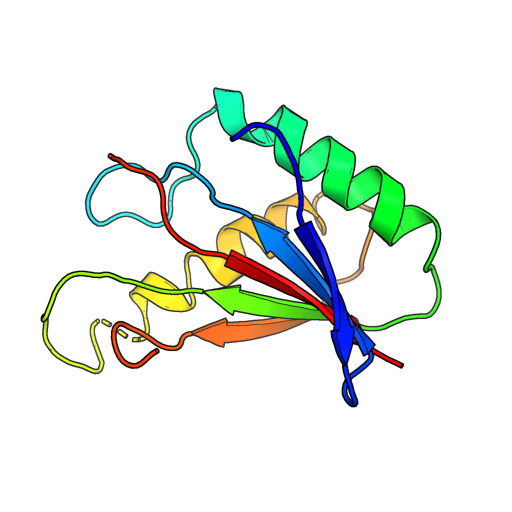2 ? 17.699 39.480 19.824 0.50 38.10 347 ILE A C 1
ATOM 719 C C B ILE A 1 82 ? 17.803 39.530 19.883 0.50 37.86 347 ILE A C 1
ATOM 720 O O A ILE A 1 82 ? 17.478 40.624 19.410 0.50 38.65 347 ILE A O 1
ATOM 721 O O B ILE A 1 82 ? 17.800 40.731 19.587 0.50 38.56 347 ILE A O 1
ATOM 730 N N . LYS A 1 83 ? 18.516 38.620 19.220 1.00 38.85 348 LYS A N 1
ATOM 731 C CA . LYS A 1 83 ? 19.307 38.952 18.028 1.00 41.20 348 LYS A CA 1
ATOM 732 C C . LYS A 1 83 ? 18.414 39.382 16.853 1.00 42.37 348 LYS A C 1
ATOM 733 O O . LYS A 1 83 ? 18.776 40.285 16.082 1.00 43.24 348 LYS A O 1
ATOM 747 N N . LYS A 1 85 ? 15.748 40.917 17.224 1.00 42.33 350 LYS A N 1
ATOM 748 C CA . LYS A 1 85 ? 15.072 42.104 17.754 1.00 42.34 350 LYS A CA 1
ATOM 749 C C . LYS A 1 85 ? 13.548 41.974 17.925 1.00 41.22 350 LYS A C 1
ATOM 750 O O . LYS A 1 85 ? 12.820 42.956 17.786 1.00 41.15 350 LYS A O 1
ATOM 756 N N . VAL A 1 86 ? 13.058 40.770 18.230 1.00 39.88 351 VAL A N 1
ATOM 757 C CA . VAL A 1 86 ? 11.615 40.616 18.477 1.00 38.99 351 VAL A CA 1
ATOM 758 C C . VAL A 1 86 ? 11.246 40.765 19.964 1.00 38.01 351 VAL A C 1
ATOM 759 O O . VAL A 1 86 ? 10.121 41.148 20.299 1.00 37.95 351 VAL A O 1
ATOM 763 N N . LYS A 1 87 ? 12.208 40.490 20.842 1.00 37.02 352 LYS A N 1
ATOM 764 C CA . LYS A 1 87 ? 12.066 40.754 22.272 1.00 36.62 352 LYS A CA 1
ATOM 765 C C . LYS A 1 87 ? 13.383 41.329 22.815 1.00 37.21 352 LYS A C 1
ATOM 766 O O . LYS A 1 87 ? 14.458 41.066 22.267 1.00 36.72 352 LYS A O 1
ATOM 772 N N . ASP A 1 88 ? 13.288 42.133 23.872 1.00 37.96 353 ASP A N 1
ATOM 773 C CA . ASP A 1 88 ? 14.470 42.578 24.610 1.00 39.18 353 ASP A CA 1
ATOM 774 C C . ASP A 1 88 ? 14.739 41.619 25.762 1.00 38.41 353 ASP A C 1
ATOM 775 O O . ASP A 1 88 ? 13.832 40.906 26.205 1.00 37.59 353 ASP A O 1
ATOM 780 N N . LYS A 1 89 ? 15.968 41.615 26.281 1.00 38.66 354 LYS A N 1
ATOM 781 C CA . LYS A 1 89 ? 16.311 40.705 27.386 1.00 38.12 354 LYS A CA 1
ATOM 782 C C . LYS A 1 89 ? 15.444 40.962 28.628 1.00 37.10 354 LYS A C 1
ATOM 783 O O . LYS A 1 89 ? 15.189 40.048 29.421 1.00 36.94 354 LYS A O 1
ATOM 789 N N A ASP A 1 90 ? 14.990 42.210 28.753 0.50 36.92 355 ASP A N 1
ATOM 790 N N B ASP A 1 90 ? 14.970 42.191 28.787 0.50 36.28 355 ASP A N 1
ATOM 791 C CA A ASP A 1 90 ? 14.065 42.664 29.790 0.50 36.51 355 ASP A CA 1
ATOM 792 C CA B ASP A 1 90 ? 14.127 42.518 29.927 0.50 35.30 355 ASP A CA 1
ATOM 793 C C A ASP A 1 90 ? 12.762 41.902 29.840 0.50 34.83 355 ASP A C 1
ATOM 794 C C B ASP A 1 90 ? 12.659 42.118 29.745 0.50 34.16 355 ASP A C 1
ATOM 795 O O A ASP A 1 90 ? 12.103 41.878 30.878 0.50 35.10 355 ASP A O 1
ATOM 796 O O B ASP A 1 90 ? 11.803 42.508 30.548 0.50 34.33 355 ASP A O 1
ATOM 805 N N . GLN A 1 91 ? 12.376 41.339 28.699 1.00 32.98 356 GLN A N 1
ATOM 806 C CA . GLN A 1 91 ? 11.043 40.780 28.502 1.00 30.73 356 GLN A CA 1
ATOM 807 C C . GLN A 1 91 ? 11.032 39.270 28.566 1.00 29.23 356 GLN A C 1
ATOM 808 O O . GLN A 1 91 ? 9.969 38.686 28.392 1.00 27.98 356 GLN A O 1
ATOM 814 N N . ILE A 1 92 ? 12.190 38.641 28.789 1.00 27.94 357 ILE A N 1
ATOM 815 C CA . ILE A 1 92 ? 12.275 37.164 28.723 1.00 26.96 357 ILE A CA 1
ATOM 816 C C . ILE A 1 92 ? 12.654 36.470 30.039 1.00 26.94 357 ILE A C 1
ATOM 817 O O . ILE A 1 92 ? 13.717 36.728 30.610 1.00 27.52 357 ILE A O 1
ATOM 822 N N . LEU A 1 93 ? 11.775 35.589 30.509 1.00 26.61 358 LEU A N 1
ATOM 823 C CA . LEU A 1 93 ? 12.087 34.705 31.621 1.00 27.01 358 LEU A CA 1
ATOM 824 C C . LEU A 1 93 ? 12.553 33.378 31.029 1.00 26.69 358 LEU A C 1
ATOM 825 O O . LEU A 1 93 ? 11.993 32.909 30.033 1.00 26.20 358 LEU A O 1
ATOM 830 N N . PHE A 1 94 ? 13.596 32.809 31.627 1.00 27.49 359 PHE A N 1
ATOM 831 C CA . PHE A 1 94 ? 14.188 31.540 31.190 1.00 28.16 359 PHE A CA 1
ATOM 832 C C . PHE A 1 94 ? 14.069 30.532 32.316 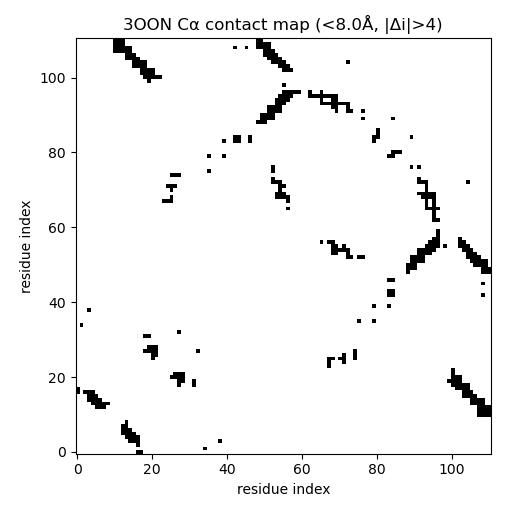1.00 28.47 359 PHE A C 1
ATOM 833 O O . PHE A 1 94 ? 14.499 30.809 33.440 1.00 29.68 359 PHE A O 1
ATOM 841 N N . LYS A 1 95 ? 13.502 29.366 32.021 1.00 28.18 360 LYS A N 1
ATOM 842 C CA . LYS A 1 95 ? 13.324 28.316 33.006 1.00 28.41 360 LYS A CA 1
ATOM 843 C C . LYS A 1 95 ? 13.819 26.979 32.459 1.00 27.64 360 LYS A C 1
ATOM 844 O O . LYS A 1 95 ? 13.434 26.572 31.367 1.00 27.79 360 LYS A O 1
ATOM 850 N N . GLY A 1 96 ? 14.664 26.299 33.224 1.00 27.57 361 GLY A N 1
ATOM 851 C CA . GLY A 1 96 ? 15.071 24.935 32.876 1.00 27.13 361 GLY A CA 1
ATOM 852 C C . GLY A 1 96 ? 14.401 23.946 33.815 1.00 27.57 361 GLY A C 1
ATOM 853 O O . GLY A 1 96 ? 14.420 24.140 35.034 1.00 27.96 361 GLY A O 1
ATOM 854 N N . TRP A 1 97 ? 13.800 22.894 33.252 1.00 27.42 362 TRP A N 1
ATOM 855 C CA . TRP A 1 97 ? 13.128 21.861 34.040 1.00 28.61 362 TRP A CA 1
ATOM 856 C C . TRP A 1 97 ? 13.969 20.596 34.194 1.00 28.88 362 TRP A C 1
ATOM 857 O O . TRP A 1 97 ? 13.530 19.605 34.795 1.00 29.14 362 TRP A O 1
ATOM 868 N N . GLY A 1 98 ? 15.165 20.629 33.624 1.00 28.72 363 GLY A N 1
ATOM 869 C CA . GLY A 1 98 ? 15.948 19.422 33.432 1.00 29.20 363 GLY A CA 1
ATOM 870 C C . GLY A 1 98 ? 15.066 18.323 32.843 1.00 29.89 363 GLY A C 1
ATOM 871 O O . GLY A 1 98 ? 14.302 18.560 31.912 1.00 27.87 363 GLY A O 1
ATOM 872 N N . SER A 1 99 ? 15.148 17.136 33.430 1.00 30.63 364 SER A N 1
ATOM 873 C CA . SER A 1 99 ? 14.350 15.993 32.966 1.00 32.55 364 SER A CA 1
ATOM 874 C C . SER A 1 99 ? 13.121 15.724 33.841 1.00 34.03 364 SER A C 1
ATOM 875 O O . SER A 1 99 ? 12.557 14.627 33.811 1.00 34.82 364 SER A O 1
ATOM 878 N N . GLN A 1 100 ? 12.681 16.744 34.583 1.00 34.92 365 GLN A N 1
ATOM 879 C CA . GLN A 1 100 ? 11.621 16.569 35.590 1.00 36.67 365 GLN A CA 1
ATOM 880 C C . GLN A 1 100 ? 10.184 16.692 35.076 1.00 37.46 365 GLN A C 1
ATOM 881 O O . GLN A 1 100 ? 9.248 16.280 35.770 1.00 37.38 365 GLN A O 1
ATOM 887 N N . LYS A 1 101 ? 10.015 17.258 33.877 1.00 37.72 366 LYS A N 1
ATOM 888 C CA . LYS A 1 101 ? 8.701 17.419 33.241 1.00 39.28 366 LYS A CA 1
ATOM 889 C C . LYS A 1 101 ? 8.601 16.581 31.976 1.00 39.91 366 LYS A C 1
ATOM 890 O O . LYS A 1 101 ? 8.537 15.351 32.047 1.00 40.95 366 LYS A O 1
ATOM 896 N N . ALA A 1 112 ? 15.308 12.670 16.341 1.00 48.86 377 ALA A N 1
ATOM 897 C CA . ALA A 1 112 ? 15.864 12.064 17.550 1.00 48.45 377 ALA A CA 1
ATOM 898 C C . ALA A 1 112 ? 16.578 13.098 18.411 1.00 47.49 377 ALA A C 1
ATOM 899 O O . ALA A 1 112 ? 16.602 12.978 19.639 1.00 47.60 377 ALA A O 1
ATOM 901 N N . LYS A 1 113 ? 17.164 14.102 17.758 1.00 46.49 378 LYS A N 1
ATOM 902 C CA . LYS A 1 113 ? 17.791 15.237 18.442 1.00 44.89 378 LYS A CA 1
ATOM 903 C C . LYS A 1 113 ? 16.718 16.172 19.012 1.00 43.26 378 LYS A C 1
ATOM 904 O O . LYS A 1 113 ? 17.016 17.054 19.831 1.00 42.24 378 LYS A O 1
ATOM 910 N N . ASN A 1 114 ? 15.476 15.969 18.567 1.00 42.29 379 ASN A N 1
ATOM 911 C CA . ASN A 1 114 ? 14.331 16.795 18.972 1.00 41.14 379 ASN A CA 1
ATOM 912 C C . ASN A 1 114 ? 14.068 16.842 20.478 1.00 39.36 379 ASN A C 1
ATOM 913 O O . ASN A 1 114 ? 13.863 15.814 21.122 1.00 39.12 379 ASN A O 1
ATOM 918 N N . ARG A 1 115 ? 14.051 18.058 21.018 1.00 37.65 380 ARG A N 1
ATOM 919 C CA . ARG A 1 115 ? 13.752 18.286 22.426 1.00 35.73 380 ARG A CA 1
ATOM 920 C C . ARG A 1 115 ? 12.655 19.343 22.579 1.00 34.80 380 ARG A C 1
ATOM 921 O O . ARG A 1 115 ? 12.574 20.299 21.796 1.00 33.81 380 ARG A O 1
ATOM 929 N N . ARG A 1 116 ? 11.831 19.161 23.605 1.00 33.87 381 ARG A N 1
ATOM 930 C CA . ARG A 1 116 ? 10.683 20.010 23.855 1.00 33.04 381 ARG A CA 1
ATOM 931 C C . ARG A 1 116 ? 11.118 21.381 24.356 1.00 31.66 381 ARG A C 1
ATOM 932 O O . ARG A 1 116 ? 11.983 21.493 25.232 1.00 30.78 381 ARG A O 1
ATOM 940 N N . VAL A 1 117 ? 10.518 22.416 23.768 1.00 30.38 382 VAL A N 1
ATOM 941 C CA . VAL A 1 117 ? 10.657 23.791 24.238 1.00 29.28 382 VAL A CA 1
ATOM 942 C C . VAL A 1 117 ? 9.253 24.358 24.271 1.00 28.51 382 VAL A C 1
ATOM 943 O O . VAL A 1 117 ? 8.414 24.042 23.420 1.00 29.03 382 VAL A O 1
ATOM 947 N N . GLU A 1 118 ? 8.985 25.182 25.270 1.00 26.90 383 GLU A N 1
ATOM 948 C CA . GLU A 1 118 ? 7.733 25.890 25.317 1.00 26.12 383 GLU A CA 1
ATOM 949 C C . GLU A 1 118 ? 8.074 27.346 25.449 1.00 24.40 383 GLU A C 1
ATOM 950 O O . GLU A 1 118 ? 9.052 27.703 26.119 1.00 24.19 383 GLU A O 1
ATOM 956 N N . ILE A 1 119 ? 7.278 28.176 24.792 1.00 23.19 384 ILE A N 1
ATOM 957 C CA . ILE A 1 119 ? 7.333 29.609 24.984 1.00 22.63 384 ILE A CA 1
ATOM 958 C C . ILE A 1 119 ? 5.913 30.076 25.286 1.00 23.50 384 ILE A C 1
ATOM 959 O O . ILE A 1 119 ? 4.970 29.773 24.534 1.00 25.27 384 ILE A O 1
ATOM 964 N N . THR A 1 120 ? 5.747 30.792 26.387 1.00 23.70 385 THR A N 1
ATOM 965 C CA . THR A 1 120 ? 4.439 31.329 26.746 1.00 24.69 385 THR A CA 1
ATOM 966 C C . THR A 1 120 ? 4.406 32.843 26.561 1.00 24.83 385 THR A C 1
ATOM 967 O O . THR A 1 120 ? 5.246 33.556 27.109 1.00 24.87 385 THR A O 1
ATOM 971 N N . ILE A 1 121 ? 3.441 33.318 25.778 1.00 25.37 386 ILE A N 1
ATOM 972 C CA . ILE A 1 121 ? 3.201 34.754 25.660 1.00 26.72 386 ILE A CA 1
ATOM 973 C C . ILE A 1 121 ? 2.396 35.122 26.891 1.00 28.44 386 ILE A C 1
ATOM 974 O O . ILE A 1 121 ? 1.217 34.769 27.006 1.00 29.13 386 ILE A O 1
ATOM 979 N N . LEU A 1 122 ? 3.058 35.784 27.836 1.00 30.31 387 LEU A N 1
ATOM 980 C CA . LEU A 1 122 ? 2.467 36.046 29.146 1.00 32.55 387 LEU A CA 1
ATOM 981 C C . LEU A 1 122 ? 1.438 37.154 29.067 1.00 34.79 387 LEU A C 1
ATOM 982 O O . LEU A 1 122 ? 1.649 38.164 28.397 1.00 35.12 387 LEU A O 1
ATOM 987 N N . ASN A 1 123 ? 0.329 36.946 29.763 1.00 37.70 388 ASN A N 1
ATOM 988 C CA . ASN A 1 123 ? -0.775 37.901 29.792 1.00 40.60 388 ASN A CA 1
ATOM 989 C C . ASN A 1 123 ? -0.373 39.325 30.168 1.00 41.78 388 ASN A C 1
ATOM 990 O O . ASN A 1 123 ? -0.640 40.269 29.410 1.00 43.46 388 ASN A O 1
#

InterPro domains:
  IPR006665 OmpA-like domain [PF00691] (278-372)
  IPR006665 OmpA-like domain [PS51123] (265-381)
  IPR006665 OmpA-like domain [cd07185] (273-378)
  IPR036737 OmpA-like domain superfamily [G3DSA:3.30.1330.60] (258-380)
  IPR036737 OmpA-like domain superfamily [SSF103088] (267-378)
  IPR050330 Bacterial Outer Membrane Structural/Functional [PTHR30329] (242-380)

Sequence (111 aa):
NAAIIEVEKNNKGINLSFDDIEFYPNSSFQILQKEYKKIDLIAKLLEKFKKKKNNILIEGHTEQFGLEEEHELSEKKRARAIGNYLIIKKVKDKDDQILFKGWGSQKAKNRRVEITILN

B-factor: mean 36.48, std 8.84, range [21.01, 93.2]

Secondary structure (DSSP, 8-state):
--PPEEEEETTEEEEEEEEEB-TTS-PBPGGGHHHHHHHHHHHHHS-S--EEEEE---S---S---HHHHHHHHHHHHHHH---S-GGGEEEEE-TT----EEEEEEEEE-

CATH classification: 3.30.1330.60

Organism: Borreliella burgdorferi (strain ATCC 35210 / DSM 4680 / CIP 102532 / B31) (NCBI:txid224326)

Solvent-accessible surface area: 7096 Å² total

Foldseek 3Di:
DLDWDWDADPFAIKTKDKFQDDPLALHGDPVCVVSLVVVLVVLLVLQVFAKEKEFEDADPDDPVSLVRRQSNSVVSVVVSVCPSDPPVRYHTGYPYNPVVSITMMMMGRGD